Protein AF-S0GUC0-F1 (afdb_monomer_lite)

Sequence (62 aa):
TQTPGEEKFVKCCLGAFRGQIYFQYDYRHTDGELFSTVAKTLDECRRRRDGWIAKKNGVINK

pLDDT: mean 82.83, std 12.5, range [47.59, 94.62]

Foldseek 3Di:
DDDQFDKDWDWDQDVVVVRQTKIFIWHQHPVRDIDTDIDSDVVVVVVVVVVVVCVVVVVDDD

Structure (mmCIF, N/CA/C/O backbone):
data_AF-S0GUC0-F1
#
_entry.id   AF-S0GUC0-F1
#
loop_
_atom_site.group_PDB
_atom_site.id
_atom_site.type_symbol
_atom_site.label_atom_id
_atom_site.label_alt_id
_atom_site.label_comp_id
_atom_site.label_asym_id
_atom_site.label_entity_id
_atom_site.label_seq_id
_atom_site.pdbx_PDB_ins_code
_atom_site.Cartn_x
_atom_site.Cartn_y
_atom_site.Cartn_z
_atom_site.occupancy
_atom_site.B_iso_or_equiv
_atom_site.auth_seq_id
_atom_site.auth_comp_id
_atom_site.auth_asym_id
_atom_site.auth_atom_id
_atom_site.pdbx_PDB_model_num
ATOM 1 N N . THR A 1 1 ? -7.722 17.838 6.283 1.00 47.59 1 THR A N 1
ATOM 2 C CA . THR A 1 1 ? -7.843 16.756 7.283 1.00 47.59 1 THR A CA 1
ATOM 3 C C . THR A 1 1 ? -7.867 15.448 6.523 1.00 47.59 1 THR A C 1
ATOM 5 O O . THR A 1 1 ? -8.626 15.368 5.573 1.00 47.59 1 THR A O 1
ATOM 8 N N . GLN A 1 2 ? -6.960 14.509 6.802 1.00 52.56 2 GLN A N 1
ATOM 9 C CA . GLN A 1 2 ? -6.846 13.256 6.036 1.00 52.56 2 GLN A CA 1
ATOM 10 C C . GLN A 1 2 ? -7.886 12.266 6.560 1.00 52.56 2 GLN A C 1
ATOM 12 O O . GLN A 1 2 ? -7.941 12.046 7.771 1.00 52.56 2 GLN A O 1
ATOM 17 N N . THR A 1 3 ? -8.729 11.736 5.681 1.00 54.53 3 THR A N 1
ATOM 18 C CA . THR A 1 3 ? -9.847 10.870 6.068 1.00 54.53 3 THR A CA 1
ATOM 19 C C . THR A 1 3 ? -9.306 9.503 6.511 1.00 54.53 3 THR A C 1
ATOM 21 O O . THR A 1 3 ? -8.469 8.936 5.805 1.00 54.53 3 THR A O 1
ATOM 24 N N . PRO A 1 4 ? -9.718 8.945 7.665 1.00 58.25 4 PRO A N 1
ATOM 25 C CA . PRO A 1 4 ? -9.373 7.570 8.025 1.00 58.25 4 PRO A CA 1
ATOM 26 C C . PRO A 1 4 ? -9.823 6.608 6.916 1.00 58.25 4 PRO A C 1
ATOM 28 O O . PRO A 1 4 ? -10.967 6.680 6.472 1.00 58.25 4 PRO A O 1
ATOM 31 N N . GLY A 1 5 ? -8.924 5.741 6.442 1.00 63.44 5 GLY A N 1
ATOM 32 C CA . GLY A 1 5 ? -9.183 4.848 5.306 1.00 63.44 5 GLY A CA 1
ATOM 33 C C . GLY A 1 5 ? -8.822 5.405 3.920 1.00 63.44 5 GLY A C 1
ATOM 34 O O . GLY A 1 5 ? -8.978 4.689 2.934 1.00 63.44 5 GLY A O 1
ATOM 35 N N . GLU A 1 6 ? -8.312 6.636 3.823 1.00 70.00 6 GLU A N 1
ATOM 36 C CA . GLU A 1 6 ? -7.823 7.208 2.564 1.00 70.00 6 GLU A CA 1
ATOM 37 C C . GLU A 1 6 ? -6.484 6.565 2.159 1.00 70.00 6 GLU A C 1
ATOM 39 O O . GLU A 1 6 ? -5.491 6.629 2.889 1.00 70.00 6 GLU A O 1
ATOM 44 N N . GLU A 1 7 ? -6.461 5.918 0.993 1.00 76.56 7 GLU A N 1
ATOM 45 C CA . GLU A 1 7 ? -5.256 5.309 0.427 1.00 76.56 7 GLU A CA 1
ATOM 46 C C . GLU A 1 7 ? -4.358 6.393 -0.185 1.00 76.56 7 GLU A C 1
ATOM 48 O O . GLU A 1 7 ? -4.802 7.162 -1.041 1.00 76.56 7 GLU A O 1
ATOM 53 N N . LYS A 1 8 ? -3.075 6.437 0.197 1.00 85.56 8 LYS A N 1
ATOM 54 C CA . LYS A 1 8 ? -2.090 7.327 -0.429 1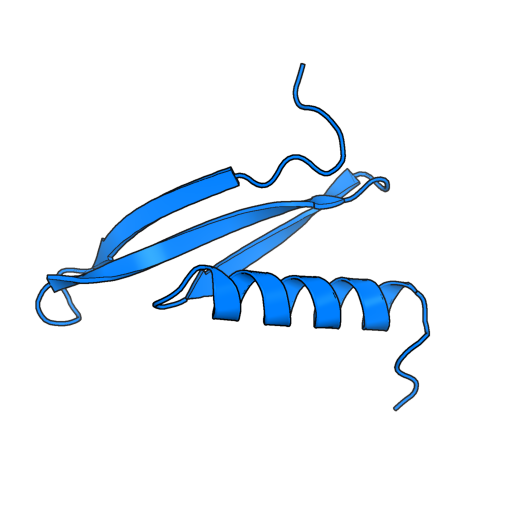.00 85.56 8 LYS A CA 1
ATOM 55 C C . LYS A 1 8 ? -0.996 6.525 -1.095 1.00 85.56 8 LYS A C 1
ATOM 57 O O . LYS A 1 8 ? -0.435 5.609 -0.505 1.00 85.56 8 LYS A O 1
ATOM 62 N N . PHE A 1 9 ? -0.675 6.883 -2.334 1.00 88.75 9 PHE A N 1
ATOM 63 C CA . PHE A 1 9 ? 0.419 6.247 -3.048 1.00 88.75 9 PHE A CA 1
ATOM 64 C C . PHE A 1 9 ? 1.211 7.231 -3.897 1.00 88.75 9 PHE A C 1
ATOM 66 O O . PHE A 1 9 ? 0.669 8.170 -4.480 1.00 88.75 9 PHE A O 1
ATOM 73 N N . VAL A 1 10 ? 2.511 6.974 -3.991 1.00 89.50 10 VAL A N 1
ATOM 74 C CA . VAL A 1 10 ? 3.454 7.722 -4.821 1.00 89.50 10 VAL A CA 1
ATOM 75 C C . VAL A 1 10 ? 4.153 6.744 -5.754 1.00 89.50 10 VAL A C 1
ATOM 77 O O . VAL A 1 10 ? 4.626 5.687 -5.334 1.00 89.50 10 VAL A O 1
ATOM 80 N N . LYS A 1 11 ? 4.225 7.098 -7.040 1.00 89.12 11 LYS A N 1
ATOM 81 C CA . LYS A 1 11 ? 5.036 6.362 -8.013 1.00 89.12 11 LYS A CA 1
ATOM 82 C C . LYS A 1 11 ? 6.501 6.726 -7.803 1.00 89.12 11 LYS A C 1
ATOM 84 O O . LYS A 1 11 ? 6.865 7.894 -7.899 1.00 89.12 11 LYS A O 1
ATOM 89 N N . CYS A 1 12 ? 7.331 5.727 -7.539 1.00 84.00 12 CYS A N 1
ATOM 90 C CA . CYS A 1 12 ? 8.771 5.876 -7.410 1.00 84.00 12 CYS A CA 1
ATOM 91 C C . CYS A 1 12 ? 9.468 5.049 -8.492 1.00 84.00 12 CYS A C 1
ATOM 93 O O . CYS A 1 12 ? 9.239 3.845 -8.617 1.00 84.00 12 CYS A O 1
ATOM 95 N N . CYS A 1 13 ? 10.333 5.696 -9.268 1.00 81.00 13 CYS A N 1
ATOM 96 C CA . CYS A 1 13 ? 11.220 5.018 -10.204 1.00 81.00 13 CYS A CA 1
ATOM 97 C C . CYS A 1 13 ? 12.527 4.709 -9.479 1.00 81.00 13 CYS A C 1
ATOM 99 O O . CYS A 1 13 ? 13.359 5.593 -9.272 1.00 81.00 13 CYS A O 1
ATOM 101 N N . LEU A 1 14 ? 12.716 3.453 -9.082 1.00 76.81 14 LEU A N 1
ATOM 102 C CA . LEU A 1 14 ? 13.953 3.045 -8.428 1.00 76.81 14 LEU A CA 1
ATOM 103 C C . LEU A 1 14 ? 15.006 2.763 -9.506 1.00 76.81 14 LEU A C 1
ATOM 105 O O . LEU A 1 14 ? 14.993 1.711 -10.149 1.00 76.81 14 LEU A O 1
ATOM 109 N N . GLY A 1 15 ? 15.923 3.715 -9.709 1.00 72.00 15 GLY A N 1
ATOM 110 C CA . GLY A 1 15 ? 16.974 3.645 -10.736 1.00 72.00 15 GLY A CA 1
ATOM 111 C C . GLY A 1 15 ? 17.836 2.379 -10.652 1.00 72.00 15 GLY A C 1
ATOM 112 O O . GLY A 1 15 ? 18.198 1.811 -11.680 1.00 72.00 15 GLY A O 1
ATOM 113 N N . ALA A 1 16 ? 18.049 1.859 -9.439 1.00 74.00 16 ALA A N 1
ATOM 114 C CA . ALA A 1 16 ? 18.754 0.599 -9.190 1.00 74.00 16 ALA A CA 1
ATOM 115 C C . ALA A 1 16 ? 18.074 -0.641 -9.814 1.00 74.00 16 ALA A C 1
ATOM 117 O O . ALA A 1 16 ? 18.724 -1.663 -10.012 1.00 74.00 16 ALA A O 1
ATOM 118 N N . PHE A 1 17 ? 16.787 -0.563 -10.175 1.00 67.50 17 PHE A N 1
ATOM 119 C CA . PHE A 1 17 ? 16.013 -1.670 -10.748 1.00 67.50 17 PHE A CA 1
ATOM 120 C C . PHE A 1 17 ? 15.688 -1.471 -12.236 1.00 67.50 17 PHE A C 1
ATOM 122 O O . PHE A 1 17 ? 14.624 -1.892 -12.697 1.00 67.50 17 PHE A O 1
ATOM 129 N N . ARG A 1 18 ? 16.605 -0.853 -12.999 1.00 81.25 18 ARG A N 1
ATOM 130 C CA . ARG A 1 18 ? 16.470 -0.607 -14.453 1.00 81.25 18 ARG A CA 1
ATOM 131 C C . ARG A 1 18 ? 15.245 0.252 -14.805 1.00 81.25 18 ARG A C 1
ATOM 133 O O . ARG A 1 18 ? 14.581 0.006 -15.805 1.00 81.25 18 ARG A O 1
ATOM 140 N N . GLY A 1 19 ? 14.917 1.228 -13.956 1.00 75.94 19 GLY A N 1
ATOM 141 C CA . GLY A 1 19 ? 13.784 2.133 -14.185 1.00 75.94 19 GLY A CA 1
ATOM 142 C C . GLY A 1 19 ? 12.408 1.500 -13.966 1.00 75.94 19 GLY A C 1
ATOM 143 O O . GLY A 1 19 ? 11.410 2.039 -14.436 1.00 75.94 19 GLY A O 1
ATOM 144 N N . GLN A 1 20 ? 12.329 0.369 -13.257 1.00 83.19 20 GLN A N 1
ATOM 145 C CA . GLN A 1 20 ? 11.038 -0.192 -12.867 1.00 83.19 20 GLN A CA 1
ATOM 146 C C . GLN A 1 20 ? 10.262 0.793 -11.985 1.00 83.19 20 GLN A C 1
ATOM 148 O O . GLN A 1 20 ? 10.805 1.384 -11.046 1.00 83.19 20 GLN A O 1
ATOM 153 N N . ILE A 1 21 ? 8.976 0.938 -12.303 1.00 87.12 21 ILE A N 1
ATOM 154 C CA . ILE A 1 21 ? 8.041 1.744 -11.527 1.00 87.12 21 ILE A CA 1
ATOM 155 C C . ILE A 1 21 ? 7.575 0.907 -10.343 1.00 87.12 21 ILE A C 1
ATOM 157 O O . ILE A 1 21 ? 7.069 -0.205 -10.501 1.00 87.12 21 ILE A O 1
ATOM 161 N N . TYR A 1 22 ? 7.739 1.472 -9.158 1.00 90.00 22 TYR A N 1
ATOM 162 C CA . TYR A 1 22 ? 7.186 0.962 -7.920 1.00 90.00 22 TYR A CA 1
ATOM 163 C C . TYR A 1 22 ? 6.201 1.972 -7.349 1.00 90.00 22 TYR A C 1
ATOM 165 O O . TYR A 1 22 ? 6.209 3.157 -7.683 1.00 90.00 22 TYR A O 1
ATOM 173 N N . PHE A 1 23 ? 5.355 1.486 -6.459 1.00 90.94 23 PHE A N 1
ATOM 174 C CA . PHE A 1 23 ? 4.390 2.275 -5.725 1.00 90.94 23 PHE A CA 1
ATOM 175 C C . PHE A 1 23 ? 4.762 2.211 -4.253 1.00 90.94 23 PHE A C 1
ATOM 177 O O . PHE A 1 23 ? 4.686 1.138 -3.656 1.00 90.94 23 PHE A O 1
ATOM 184 N N . GLN A 1 24 ? 5.169 3.348 -3.689 1.00 92.81 24 GLN A N 1
ATOM 185 C CA . GLN A 1 24 ? 5.146 3.548 -2.244 1.00 92.81 24 GLN A CA 1
ATOM 186 C C . GLN A 1 24 ? 3.687 3.757 -1.862 1.00 92.81 24 GLN A C 1
ATOM 188 O O . GLN A 1 24 ? 3.034 4.641 -2.413 1.00 92.81 24 GLN A O 1
ATOM 193 N N . TYR A 1 25 ? 3.179 2.922 -0.974 1.00 93.50 25 TYR A N 1
ATOM 194 C CA . TYR A 1 25 ? 1.786 2.891 -0.570 1.00 93.50 25 TYR A CA 1
ATOM 195 C C . TYR A 1 25 ? 1.709 3.038 0.943 1.00 93.50 25 TYR A C 1
ATOM 197 O O . TYR A 1 25 ? 2.284 2.225 1.666 1.00 93.50 25 TYR A O 1
ATOM 205 N N . ASP A 1 26 ? 0.975 4.049 1.390 1.00 92.50 26 ASP A N 1
ATOM 206 C CA . ASP A 1 26 ? 0.771 4.392 2.788 1.00 92.50 26 ASP A CA 1
ATOM 207 C C . ASP A 1 26 ? -0.732 4.365 3.093 1.00 92.50 26 ASP A C 1
ATOM 209 O O . ASP A 1 26 ? -1.544 5.019 2.430 1.00 92.50 26 ASP A O 1
ATOM 213 N N . TYR A 1 27 ? -1.108 3.597 4.109 1.00 90.38 27 TYR A N 1
ATOM 214 C CA . TYR A 1 27 ? -2.483 3.433 4.560 1.00 90.38 27 TYR A CA 1
ATOM 215 C C . TYR A 1 27 ? -2.577 3.734 6.048 1.00 90.38 27 TYR A C 1
ATOM 217 O O . TYR A 1 27 ? -1.961 3.053 6.869 1.00 90.38 27 TYR A O 1
ATOM 225 N N . ARG A 1 28 ? -3.363 4.758 6.392 1.00 89.75 28 ARG A N 1
ATOM 226 C CA . ARG A 1 28 ? -3.708 5.061 7.782 1.00 89.75 28 ARG A CA 1
ATOM 227 C C . ARG A 1 28 ? -4.959 4.301 8.173 1.00 89.75 28 ARG A C 1
ATOM 229 O O . ARG A 1 28 ? -6.042 4.551 7.634 1.00 89.75 28 ARG A O 1
ATOM 236 N N . HIS A 1 29 ? -4.793 3.399 9.125 1.00 87.31 29 HIS A N 1
ATOM 237 C CA . HIS A 1 29 ? -5.898 2.665 9.703 1.00 87.31 29 HIS A CA 1
ATOM 238 C C . HIS A 1 29 ? -6.665 3.520 10.723 1.00 87.31 29 HIS A C 1
ATOM 240 O O . HIS A 1 29 ? -6.219 4.593 11.138 1.00 87.31 29 HIS A O 1
ATOM 246 N N . THR A 1 30 ? -7.861 3.067 11.094 1.00 85.31 30 THR A N 1
ATOM 247 C CA . THR A 1 30 ? -8.788 3.796 11.972 1.00 85.31 30 THR A CA 1
ATOM 248 C C . THR A 1 30 ? -8.284 3.933 13.404 1.00 85.31 30 THR A C 1
ATOM 250 O O . THR A 1 30 ? -8.695 4.849 14.105 1.00 85.31 30 THR A O 1
ATOM 253 N N . ASP A 1 31 ? -7.383 3.054 13.832 1.00 84.62 31 ASP A N 1
ATOM 254 C CA . ASP A 1 31 ? -6.712 3.103 15.134 1.00 84.62 31 ASP A CA 1
ATOM 255 C C . ASP A 1 31 ? -5.477 4.022 15.156 1.00 84.62 31 ASP A C 1
ATOM 257 O O . ASP A 1 31 ? -4.817 4.155 16.184 1.00 84.62 31 ASP A O 1
ATOM 261 N N . GLY A 1 32 ? -5.167 4.671 14.030 1.00 83.94 32 GLY A N 1
ATOM 262 C CA . GLY A 1 32 ? -4.026 5.569 13.890 1.00 83.94 32 GLY A CA 1
ATOM 263 C C . GLY A 1 32 ? -2.722 4.880 13.491 1.00 83.94 32 GLY A C 1
ATOM 264 O O . GLY A 1 32 ? -1.736 5.582 13.257 1.00 83.94 32 GLY A O 1
ATOM 265 N N . GLU A 1 33 ? -2.690 3.551 13.351 1.00 90.06 33 GLU A N 1
ATOM 266 C CA . GLU A 1 33 ? -1.504 2.878 12.830 1.00 90.06 33 GLU A CA 1
ATOM 267 C C . GLU A 1 33 ? -1.313 3.119 11.331 1.00 90.06 33 GLU A C 1
ATOM 269 O O . GLU A 1 33 ? -2.259 3.210 10.540 1.00 90.06 33 GLU A O 1
ATOM 274 N N . LEU A 1 34 ? -0.041 3.214 10.944 1.00 90.31 34 LEU A N 1
ATOM 275 C CA . LEU A 1 34 ? 0.378 3.402 9.567 1.00 90.31 34 LEU A CA 1
ATOM 276 C C . LEU A 1 34 ? 0.908 2.086 9.005 1.00 90.31 34 LEU A C 1
ATOM 278 O O . LEU A 1 34 ? 1.898 1.539 9.490 1.00 90.31 34 LEU A O 1
ATOM 282 N N . PHE A 1 35 ? 0.280 1.622 7.933 1.00 90.69 35 PHE A N 1
ATOM 283 C CA . PHE A 1 35 ? 0.803 0.552 7.103 1.00 90.69 35 PHE A CA 1
ATOM 284 C C . PHE A 1 35 ? 1.482 1.147 5.868 1.00 90.69 35 PHE A C 1
ATOM 286 O O . PHE A 1 35 ? 0.818 1.765 5.038 1.00 90.69 35 PHE A O 1
ATOM 293 N N . SER A 1 36 ? 2.789 0.924 5.731 1.00 92.31 36 SER A N 1
ATOM 294 C CA . SER A 1 36 ? 3.576 1.356 4.571 1.00 92.31 36 SER A CA 1
ATOM 295 C C . SER A 1 36 ? 4.149 0.154 3.823 1.00 92.31 36 SER A C 1
ATOM 297 O O . SER A 1 36 ? 4.725 -0.754 4.425 1.00 92.31 36 SER A O 1
ATOM 299 N N . THR A 1 37 ? 4.020 0.130 2.495 1.00 93.50 37 THR A N 1
ATOM 300 C CA . THR A 1 37 ? 4.595 -0.927 1.653 1.00 93.50 37 THR A CA 1
ATOM 301 C C . THR A 1 37 ? 5.046 -0.406 0.295 1.00 93.50 37 THR A C 1
ATOM 303 O O . THR A 1 37 ? 4.526 0.584 -0.211 1.00 93.50 37 THR A O 1
ATOM 306 N N . VAL A 1 38 ? 6.007 -1.105 -0.311 1.00 91.62 38 VAL A N 1
ATOM 307 C CA . VAL A 1 38 ? 6.458 -0.853 -1.681 1.00 91.62 38 VAL A CA 1
ATOM 308 C C . VAL A 1 38 ? 6.221 -2.099 -2.521 1.00 91.62 38 VAL A C 1
ATOM 310 O O . VAL A 1 38 ? 6.673 -3.197 -2.170 1.00 91.62 38 VAL A O 1
ATOM 313 N N . ALA A 1 39 ? 5.524 -1.941 -3.644 1.00 92.25 39 ALA A N 1
ATOM 314 C CA . ALA A 1 39 ? 5.316 -3.016 -4.608 1.00 92.25 39 ALA A CA 1
ATOM 315 C C . ALA A 1 39 ? 5.291 -2.499 -6.049 1.00 92.25 39 ALA A C 1
ATOM 317 O O . ALA A 1 39 ? 5.206 -1.300 -6.299 1.00 92.25 39 ALA A O 1
ATOM 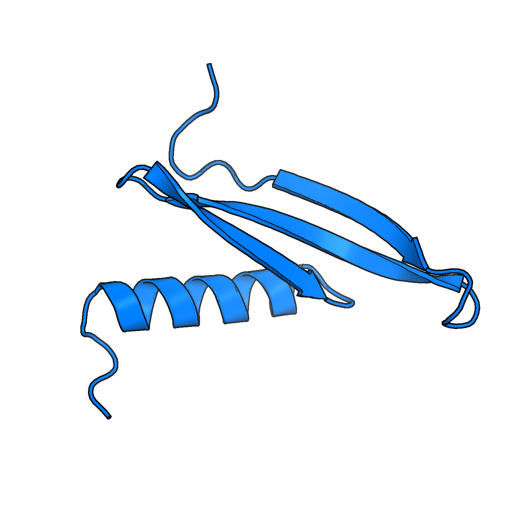318 N N . LYS A 1 40 ? 5.382 -3.418 -7.015 1.00 91.19 40 LYS A N 1
ATOM 319 C CA . LYS A 1 40 ? 5.347 -3.083 -8.449 1.00 91.19 40 LYS A CA 1
ATOM 320 C C . LYS A 1 40 ? 3.957 -2.668 -8.934 1.00 91.19 40 LYS A C 1
ATOM 322 O O . LYS A 1 40 ? 3.841 -2.017 -9.964 1.00 91.19 40 LYS A O 1
ATOM 327 N N . THR A 1 41 ? 2.908 -3.054 -8.211 1.00 90.44 41 THR A N 1
ATOM 328 C CA . THR A 1 41 ? 1.512 -2.771 -8.556 1.00 90.44 41 THR A CA 1
ATOM 329 C C . THR A 1 41 ? 0.734 -2.368 -7.310 1.00 90.44 41 THR A C 1
ATOM 331 O O . THR A 1 41 ? 1.048 -2.804 -6.201 1.00 90.44 41 THR A O 1
ATOM 334 N N . LEU A 1 42 ? -0.307 -1.553 -7.496 1.00 90.25 42 LEU A N 1
ATOM 335 C CA . LEU A 1 42 ? -1.218 -1.186 -6.409 1.00 90.25 42 LEU A CA 1
ATOM 336 C C . LEU A 1 42 ? -1.998 -2.391 -5.877 1.00 90.25 42 LEU A C 1
ATOM 338 O O . LEU A 1 42 ? -2.270 -2.446 -4.684 1.00 90.25 42 LEU A O 1
ATOM 342 N N . ASP A 1 43 ? -2.308 -3.375 -6.721 1.00 92.50 43 ASP A N 1
ATOM 343 C CA . ASP A 1 43 ? -3.016 -4.585 -6.288 1.00 92.50 43 ASP A CA 1
ATOM 344 C C . ASP A 1 43 ? -2.196 -5.412 -5.299 1.00 92.50 43 ASP A C 1
ATOM 346 O O . ASP A 1 43 ? -2.731 -5.907 -4.310 1.00 92.50 43 ASP A O 1
ATOM 350 N N . GLU A 1 44 ? -0.877 -5.490 -5.491 1.00 94.06 44 GLU A N 1
ATOM 351 C CA . GLU A 1 44 ? 0.005 -6.137 -4.521 1.00 94.06 44 GLU A CA 1
ATOM 352 C C . GLU A 1 44 ? 0.066 -5.340 -3.208 1.00 94.06 44 GLU A C 1
ATOM 354 O O . GLU A 1 44 ? 0.051 -5.934 -2.128 1.00 94.06 44 GLU A O 1
ATOM 359 N N . CYS A 1 45 ? 0.065 -4.003 -3.269 1.00 93.62 45 CYS A N 1
ATOM 360 C CA . CYS A 1 45 ? -0.040 -3.170 -2.067 1.00 93.62 45 CYS A CA 1
ATOM 361 C C . CYS A 1 45 ? -1.358 -3.420 -1.315 1.00 93.62 45 CYS A C 1
ATOM 363 O O . CYS A 1 45 ? -1.339 -3.613 -0.097 1.00 93.62 45 CYS A O 1
ATOM 365 N N . ARG A 1 46 ? -2.486 -3.482 -2.034 1.00 92.81 46 ARG A N 1
ATOM 366 C CA . ARG A 1 46 ? -3.823 -3.752 -1.478 1.00 92.81 46 ARG A CA 1
ATOM 367 C C . ARG A 1 46 ? -3.902 -5.134 -0.844 1.00 92.81 46 ARG A C 1
ATOM 369 O O . ARG A 1 46 ? -4.322 -5.245 0.300 1.00 92.81 46 ARG A O 1
ATOM 376 N N . ARG A 1 47 ? -3.388 -6.167 -1.515 1.00 94.62 47 ARG A N 1
ATOM 377 C CA . ARG A 1 47 ? -3.326 -7.534 -0.975 1.00 94.62 47 ARG A CA 1
ATOM 378 C C . ARG A 1 47 ? -2.554 -7.594 0.345 1.00 94.62 47 ARG A C 1
ATOM 380 O O . ARG A 1 47 ? -2.977 -8.267 1.283 1.00 94.62 47 ARG A O 1
ATOM 387 N N . ARG A 1 48 ? -1.424 -6.880 0.439 1.00 94.44 48 ARG A N 1
ATOM 388 C CA . ARG A 1 48 ? -0.629 -6.801 1.676 1.00 94.44 48 ARG A CA 1
ATOM 389 C C . ARG A 1 48 ? -1.345 -6.019 2.774 1.00 94.44 48 ARG A C 1
ATOM 391 O O . ARG A 1 48 ? -1.301 -6.453 3.922 1.00 94.44 48 ARG A O 1
ATOM 398 N N . ARG A 1 49 ? -2.022 -4.916 2.429 1.00 92.81 49 ARG A N 1
ATOM 399 C CA . ARG A 1 49 ? -2.882 -4.170 3.359 1.00 92.81 49 ARG A CA 1
ATOM 400 C C . ARG A 1 49 ? -3.979 -5.075 3.911 1.00 92.81 49 ARG A C 1
ATOM 402 O O . ARG A 1 49 ? -4.143 -5.135 5.120 1.00 92.81 49 ARG A O 1
ATOM 409 N N . ASP A 1 50 ? -4.694 -5.795 3.056 1.00 92.06 50 ASP A N 1
ATOM 410 C CA . ASP A 1 50 ? -5.805 -6.651 3.477 1.00 92.06 50 ASP A CA 1
ATOM 411 C C . ASP A 1 50 ? -5.316 -7.788 4.376 1.00 92.06 50 ASP A C 1
ATOM 413 O O . ASP A 1 50 ? -5.926 -8.061 5.406 1.00 92.06 50 ASP A O 1
ATOM 417 N N . GLY A 1 51 ? -4.159 -8.383 4.065 1.00 92.50 51 GLY A N 1
ATOM 418 C CA . GLY A 1 51 ? -3.501 -9.344 4.953 1.00 92.50 51 GLY A CA 1
ATOM 419 C C . GLY A 1 51 ? -3.097 -8.739 6.304 1.00 92.50 51 GLY A C 1
ATOM 420 O O . GLY A 1 51 ? -3.257 -9.381 7.343 1.00 92.50 51 GLY A O 1
ATOM 421 N N . TRP A 1 52 ? -2.614 -7.495 6.315 1.00 91.88 52 TRP A N 1
ATOM 422 C CA . TRP A 1 52 ? -2.286 -6.765 7.542 1.00 91.88 52 TRP A CA 1
ATOM 423 C C . TRP A 1 52 ? -3.538 -6.457 8.383 1.00 91.88 52 TRP A C 1
ATOM 425 O O . TRP A 1 52 ? -3.538 -6.737 9.582 1.00 91.88 52 TRP A O 1
ATOM 435 N N . ILE A 1 53 ? -4.630 -5.995 7.760 1.00 89.62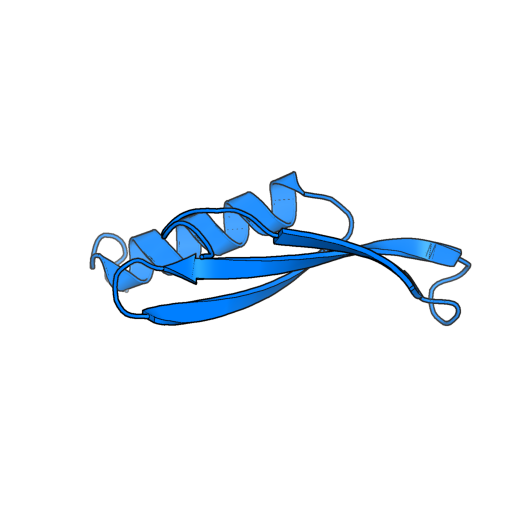 53 ILE A N 1
ATOM 436 C CA . ILE A 1 53 ? -5.931 -5.755 8.413 1.00 89.62 53 ILE A CA 1
ATOM 437 C C . ILE A 1 53 ? -6.532 -7.068 8.938 1.00 89.62 53 ILE A C 1
ATOM 439 O O . ILE A 1 53 ? -7.027 -7.126 10.059 1.00 89.62 53 ILE A O 1
ATOM 443 N N . ALA A 1 54 ? -6.475 -8.149 8.165 1.00 89.81 54 ALA A N 1
ATOM 444 C CA . ALA A 1 54 ? -7.002 -9.443 8.586 1.00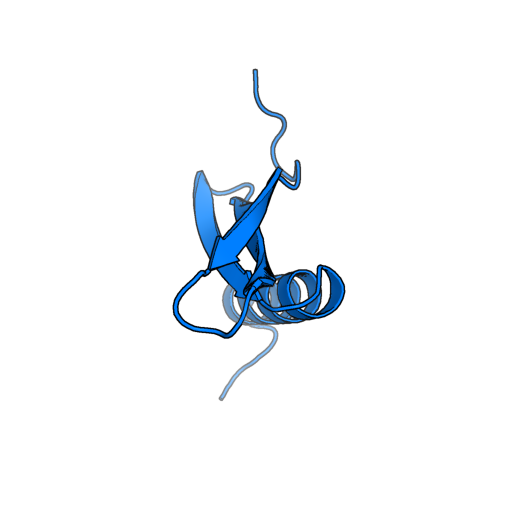 89.81 54 ALA A CA 1
ATOM 445 C C . ALA A 1 54 ? -6.220 -10.016 9.781 1.00 89.81 54 ALA A C 1
ATOM 447 O O . ALA A 1 54 ? -6.824 -10.556 10.709 1.00 89.81 54 ALA A O 1
ATOM 448 N N . LYS A 1 55 ? -4.890 -9.846 9.806 1.00 88.25 55 LYS A N 1
ATOM 449 C CA . LYS A 1 55 ? -4.056 -10.206 10.962 1.00 88.25 55 LYS A CA 1
ATOM 450 C C . LYS A 1 55 ? -4.415 -9.374 12.196 1.00 88.25 55 LYS A C 1
ATOM 452 O O . LYS A 1 55 ? -4.508 -9.919 13.290 1.00 88.25 55 LYS A O 1
ATOM 457 N N . LYS A 1 56 ? -4.645 -8.073 12.013 1.00 85.31 56 LYS A N 1
ATOM 458 C CA . LYS A 1 56 ? -5.109 -7.148 13.058 1.00 85.31 56 LYS A CA 1
ATOM 459 C C . LYS A 1 56 ? -6.450 -7.550 13.656 1.00 85.31 56 LYS A C 1
ATOM 461 O O . LYS A 1 56 ? -6.590 -7.591 14.871 1.00 85.31 56 LYS A O 1
ATOM 466 N N . ASN A 1 57 ? -7.407 -7.894 12.802 1.00 84.31 57 ASN A N 1
ATOM 467 C CA . ASN A 1 57 ? -8.752 -8.285 13.212 1.00 84.31 57 ASN A CA 1
ATOM 468 C C . ASN A 1 57 ? -8.810 -9.704 13.809 1.00 84.31 57 ASN A C 1
ATOM 470 O O . ASN A 1 57 ? -9.898 -10.200 14.082 1.00 84.31 57 ASN A O 1
ATOM 474 N N . GLY A 1 58 ? -7.667 -10.384 13.973 1.00 76.75 58 GLY A N 1
ATOM 475 C CA . GLY A 1 58 ? -7.611 -11.755 14.486 1.00 76.75 58 GLY A CA 1
ATOM 476 C C . GLY A 1 58 ? -8.234 -12.793 13.548 1.00 76.75 58 GLY A C 1
ATOM 477 O O .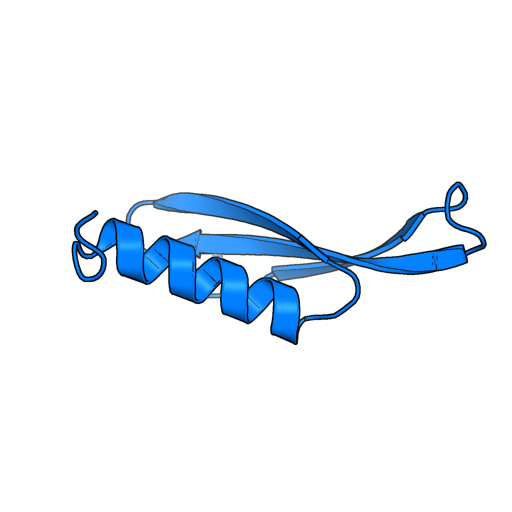 GLY A 1 58 ? -8.468 -13.925 13.959 1.00 76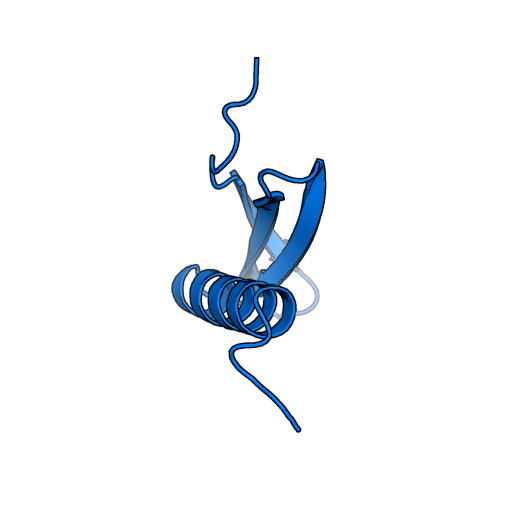.75 58 GLY A O 1
ATOM 478 N N . VAL A 1 59 ? -8.499 -12.430 12.288 1.00 68.56 59 VAL A N 1
ATOM 479 C CA . VAL A 1 59 ? -9.096 -13.325 11.280 1.00 68.56 59 VAL A CA 1
ATOM 480 C C . VAL A 1 59 ? -8.084 -14.382 10.829 1.00 68.56 59 VAL A C 1
ATOM 482 O O . VAL A 1 59 ? -8.465 -15.463 10.391 1.00 68.56 59 VAL A O 1
ATOM 485 N N . ILE A 1 60 ? -6.788 -14.094 10.977 1.00 62.50 60 ILE A N 1
ATOM 486 C CA . ILE A 1 60 ? -5.703 -15.030 10.685 1.00 62.50 60 ILE A CA 1
ATOM 487 C C . ILE A 1 60 ? -5.032 -15.429 12.003 1.00 62.50 60 ILE A C 1
ATOM 489 O O . ILE A 1 60 ? -4.066 -14.799 12.435 1.00 62.50 60 ILE A O 1
ATOM 493 N N . ASN A 1 61 ? -5.560 -16.468 12.651 1.00 53.16 61 ASN A N 1
ATOM 494 C CA . ASN A 1 61 ? -4.813 -17.197 13.673 1.00 53.16 61 ASN A CA 1
ATOM 495 C C . ASN A 1 61 ? -3.882 -18.213 12.993 1.00 53.16 61 ASN A C 1
ATOM 497 O O . ASN A 1 61 ? -4.243 -18.823 11.990 1.00 53.16 61 ASN A O 1
ATOM 501 N N . LYS A 1 62 ? -2.670 -18.282 13.547 1.00 53.62 62 LYS A N 1
ATOM 502 C CA . LYS A 1 62 ? -1.466 -18.992 13.096 1.00 53.62 62 LYS A CA 1
ATOM 503 C C . LYS A 1 62 ? -1.685 -20.432 12.633 1.00 53.62 62 LYS A C 1
ATOM 505 O O . LYS A 1 62 ? -2.390 -21.172 13.349 1.00 53.62 62 LYS A O 1
#

Radius of gyration: 13.28 Å; chains: 1; bounding box: 29×36×30 Å

Secondary structure (DSSP, 8-state):
-PPTT-EEEEEEEEGGGTTEEEEEEEEE-TTSPEEEEEESSHHHHHHHHHHHHHHHTT----

Organism: NCBI:txid1235789

InterPro domains:
  IPR024356 Protein of unknown function DUF3873 [PF12989] (1-56)